Protein AF-A0A830V5U2-F1 (afdb_monomer_lite)

pLDDT: mean 83.31, std 11.03, range [55.38, 94.19]

Organism: Escherichia coli (NCBI:txid562)

Radius of gyration: 13.29 Å; chains: 1; bounding box: 31×22×39 Å

Secondary structure (DSSP, 8-state):
-EEEEETTEEEEEEEETTEEEEEEEEEEEPTT-S-EEEEEEEEEEE-HHHHHH--TTSSS--HHHHHHHHHHHHHHT-

Structure (mmCIF, N/CA/C/O backbone):
data_AF-A0A830V5U2-F1
#
_entry.id   AF-A0A830V5U2-F1
#
loop_
_atom_site.group_PDB
_atom_site.id
_atom_site.type_symbol
_atom_site.label_atom_id
_atom_site.label_alt_id
_atom_site.label_comp_id
_atom_site.label_asym_id
_atom_site.label_entity_id
_atom_site.label_seq_id
_atom_site.pdbx_PDB_ins_code
_atom_site.Cartn_x
_atom_site.Cartn_y
_atom_site.Cartn_z
_atom_site.occupancy
_atom_site.B_iso_or_equiv
_atom_site.auth_seq_id
_atom_site.auth_comp_id
_atom_site.auth_asym_id
_atom_site.auth_atom_id
_atom_site.pdbx_PDB_model_num
ATOM 1 N N . MET A 1 1 ? 3.650 11.984 6.322 1.00 85.56 1 MET A N 1
ATOM 2 C CA . MET A 1 1 ? 3.849 11.416 4.969 1.00 85.56 1 MET A CA 1
ATOM 3 C C . MET A 1 1 ? 5.052 10.490 5.028 1.00 85.56 1 MET A C 1
ATOM 5 O O . MET A 1 1 ? 6.071 10.906 5.559 1.00 85.56 1 MET A O 1
ATOM 9 N N . MET A 1 2 ? 4.924 9.263 4.532 1.00 92.44 2 MET A N 1
ATOM 10 C CA . MET A 1 2 ? 5.963 8.238 4.447 1.00 92.44 2 MET A CA 1
ATOM 11 C C . MET A 1 2 ? 6.322 7.960 2.992 1.00 92.44 2 MET A C 1
ATOM 13 O O . MET A 1 2 ? 5.463 8.028 2.111 1.00 92.44 2 MET A O 1
ATOM 17 N N . VAL A 1 3 ? 7.593 7.635 2.759 1.00 93.00 3 VAL A N 1
ATOM 18 C CA . VAL A 1 3 ? 8.127 7.290 1.441 1.00 93.00 3 VAL A CA 1
ATOM 19 C C . VAL A 1 3 ? 8.982 6.035 1.572 1.00 93.00 3 VAL A C 1
ATOM 21 O O . VAL A 1 3 ? 9.858 5.983 2.432 1.00 93.00 3 VAL A O 1
ATOM 24 N N . ARG A 1 4 ? 8.754 5.036 0.718 1.00 91.44 4 ARG A N 1
ATOM 25 C CA . ARG A 1 4 ? 9.585 3.828 0.615 1.00 91.44 4 ARG A CA 1
ATOM 26 C C . ARG A 1 4 ? 10.017 3.598 -0.823 1.00 91.44 4 ARG A C 1
ATOM 28 O O . ARG A 1 4 ? 9.284 3.918 -1.747 1.00 91.44 4 ARG A O 1
ATOM 35 N N . SER A 1 5 ? 11.203 3.033 -1.008 1.00 89.62 5 SER A N 1
ATOM 36 C CA . SER A 1 5 ? 11.695 2.606 -2.321 1.00 89.62 5 SER A CA 1
ATOM 37 C C . SER A 1 5 ? 11.832 1.091 -2.328 1.00 89.62 5 SER A C 1
ATOM 39 O O . SER A 1 5 ? 12.351 0.522 -1.369 1.00 89.62 5 SER A O 1
ATOM 41 N N . HIS A 1 6 ? 11.371 0.441 -3.391 1.00 87.81 6 HIS A N 1
ATOM 42 C CA . HIS A 1 6 ? 11.526 -0.996 -3.582 1.00 87.81 6 HIS A CA 1
ATOM 43 C C . HIS A 1 6 ? 11.697 -1.301 -5.072 1.00 87.81 6 HIS A C 1
ATOM 45 O O . HIS A 1 6 ? 10.773 -1.103 -5.864 1.00 87.81 6 HIS A O 1
ATOM 51 N N . GLY A 1 7 ? 12.889 -1.771 -5.449 1.00 86.50 7 GLY A N 1
ATOM 52 C CA . GLY A 1 7 ? 13.264 -1.963 -6.850 1.00 86.50 7 GLY A CA 1
ATOM 53 C C . GLY A 1 7 ? 13.215 -0.647 -7.630 1.00 86.50 7 GLY A C 1
ATOM 54 O O . GLY A 1 7 ? 13.775 0.361 -7.200 1.00 86.50 7 GLY A O 1
ATOM 55 N N . GLU A 1 8 ? 12.517 -0.657 -8.762 1.00 87.56 8 GLU A N 1
ATOM 56 C CA . GLU A 1 8 ? 12.266 0.527 -9.590 1.00 87.56 8 GLU A CA 1
ATOM 57 C C . GLU A 1 8 ? 11.091 1.387 -9.104 1.00 87.56 8 GLU A C 1
ATOM 59 O O . GLU A 1 8 ? 10.816 2.423 -9.695 1.00 87.56 8 GLU A O 1
ATOM 64 N N . PHE A 1 9 ? 10.404 1.011 -8.021 1.00 89.75 9 PHE A N 1
ATOM 65 C CA . PHE A 1 9 ? 9.219 1.725 -7.547 1.00 89.75 9 PHE A CA 1
ATOM 66 C C . PHE A 1 9 ? 9.482 2.552 -6.285 1.00 89.75 9 PHE A C 1
ATOM 68 O O . PHE A 1 9 ? 10.246 2.167 -5.396 1.00 89.75 9 PHE A O 1
ATOM 75 N N . ILE A 1 10 ? 8.780 3.679 -6.185 1.00 91.69 10 ILE A N 1
ATOM 76 C CA . ILE A 1 10 ? 8.695 4.539 -5.008 1.00 91.69 10 ILE A CA 1
ATOM 77 C C . ILE A 1 10 ? 7.237 4.602 -4.550 1.00 91.69 10 ILE A C 1
ATOM 79 O O . ILE A 1 10 ? 6.332 4.899 -5.326 1.00 91.69 10 ILE A O 1
ATOM 83 N N . TYR A 1 11 ? 7.027 4.340 -3.270 1.00 93.12 11 TYR A N 1
ATOM 84 C CA . TYR A 1 11 ? 5.745 4.227 -2.595 1.00 93.12 11 TYR A CA 1
ATOM 85 C C . TYR A 1 11 ? 5.589 5.424 -1.671 1.00 93.12 11 TYR A C 1
ATOM 87 O O . TYR A 1 11 ? 6.443 5.668 -0.821 1.00 93.12 11 TYR A O 1
ATOM 95 N N . TYR A 1 12 ? 4.498 6.157 -1.818 1.00 94.00 12 TYR A N 1
ATOM 96 C CA . TYR A 1 12 ? 4.141 7.289 -0.979 1.00 94.00 12 TYR A CA 1
ATOM 97 C C . TYR A 1 12 ? 2.881 6.939 -0.203 1.00 94.00 12 TYR A C 1
ATOM 99 O O . TYR A 1 12 ? 1.919 6.442 -0.783 1.00 94.00 12 TYR A O 1
ATOM 107 N N . LEU A 1 13 ? 2.873 7.234 1.093 1.00 94.19 13 LEU A N 1
ATOM 108 C CA . LEU A 1 13 ? 1.697 7.099 1.944 1.00 94.19 13 LEU A CA 1
ATOM 109 C C . LEU A 1 13 ? 1.537 8.363 2.784 1.00 94.19 13 LEU A C 1
ATOM 111 O O . LEU A 1 13 ? 2.477 8.826 3.429 1.00 94.19 13 LEU A O 1
ATOM 115 N N . HIS A 1 14 ? 0.347 8.938 2.824 1.00 94.12 14 HIS A N 1
ATOM 116 C CA . HIS A 1 14 ? 0.020 9.940 3.832 1.00 94.12 14 HIS A CA 1
ATOM 117 C C . HIS A 1 14 ? -1.396 9.738 4.342 1.00 94.12 14 HIS A C 1
ATOM 119 O O . HIS A 1 14 ? -2.224 9.151 3.656 1.00 94.12 14 HIS A O 1
ATOM 125 N N . GLN A 1 15 ? -1.655 10.208 5.556 1.00 92.75 15 GLN A N 1
ATOM 126 C CA . GLN A 1 15 ? -2.963 10.135 6.183 1.00 92.75 15 GLN A CA 1
ATOM 127 C C . GLN A 1 15 ? -3.497 11.551 6.368 1.00 92.75 15 GLN A C 1
ATOM 129 O O . GLN A 1 15 ? -2.755 12.458 6.754 1.00 92.75 15 GLN A O 1
ATOM 134 N N . GLN A 1 16 ? -4.772 11.735 6.050 1.00 90.94 16 GLN A N 1
ATOM 135 C CA . GLN A 1 16 ? -5.499 12.970 6.289 1.00 90.94 16 GLN A CA 1
ATOM 136 C C . GLN A 1 16 ? -6.916 12.612 6.732 1.00 90.94 16 GLN A C 1
ATOM 138 O O . GLN A 1 16 ? -7.635 11.899 6.034 1.00 90.94 16 GLN A O 1
ATOM 143 N N . SER A 1 17 ? -7.312 13.097 7.910 1.00 89.19 17 SER A N 1
ATOM 144 C CA . SER A 1 17 ? -8.669 12.932 8.453 1.00 89.19 17 SER A CA 1
ATOM 145 C C . SER A 1 17 ? -9.167 11.476 8.489 1.00 89.19 17 SER A C 1
ATOM 147 O O . SER A 1 17 ? -10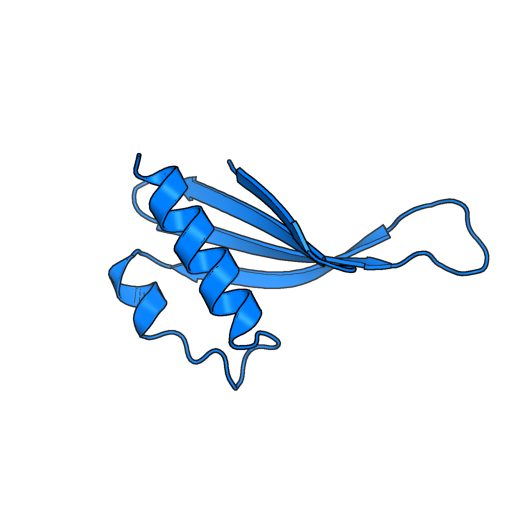.308 11.200 8.131 1.00 89.19 17 SER A O 1
ATOM 149 N N . GLY A 1 18 ? -8.313 10.527 8.890 1.00 87.06 18 GLY A N 1
ATOM 150 C CA . GLY A 1 18 ? -8.679 9.105 8.986 1.00 87.06 18 GLY A CA 1
ATOM 151 C C . GLY A 1 18 ? -8.587 8.326 7.671 1.00 87.06 18 GLY A C 1
ATOM 152 O O . GLY A 1 18 ? -8.810 7.118 7.672 1.00 87.06 18 GLY A O 1
ATOM 153 N N . ARG A 1 19 ? -8.238 8.982 6.558 1.00 92.69 19 ARG A N 1
ATOM 154 C CA . ARG A 1 19 ? -8.081 8.345 5.247 1.00 92.69 19 ARG A CA 1
ATOM 155 C C . ARG A 1 19 ? -6.612 8.314 4.841 1.00 92.69 19 ARG A C 1
ATOM 157 O O . ARG A 1 19 ? -5.921 9.328 4.927 1.00 92.69 19 ARG A O 1
ATOM 164 N N . TYR A 1 20 ? -6.147 7.152 4.405 1.00 93.88 20 TYR A N 1
ATOM 165 C CA . TYR A 1 20 ? -4.834 6.958 3.813 1.00 93.88 20 TYR A CA 1
ATOM 166 C C . TYR A 1 20 ? -4.894 7.223 2.315 1.00 93.88 20 TYR A C 1
ATOM 168 O O . TYR A 1 20 ? -5.834 6.825 1.630 1.00 93.88 20 TYR A O 1
ATOM 176 N N . PHE A 1 21 ? -3.858 7.876 1.814 1.00 93.12 21 PHE A N 1
ATOM 177 C CA . PHE A 1 21 ? -3.639 8.185 0.415 1.00 93.12 21 PHE A CA 1
ATOM 178 C C . PHE A 1 21 ? -2.304 7.583 0.014 1.00 93.12 21 PHE A C 1
ATOM 180 O O . PHE A 1 21 ? -1.239 8.002 0.482 1.00 93.12 21 PHE A O 1
ATOM 187 N N . PHE A 1 22 ? -2.391 6.574 -0.836 1.00 92.19 22 PHE A N 1
ATOM 188 C CA . PHE A 1 22 ? -1.273 5.804 -1.331 1.00 92.19 22 PHE A CA 1
ATOM 189 C C . PHE A 1 22 ? -0.987 6.151 -2.789 1.00 92.19 22 PHE A C 1
ATOM 191 O O . PHE A 1 22 ? -1.907 6.277 -3.596 1.00 92.19 22 PHE A O 1
ATOM 198 N N . CYS A 1 23 ? 0.292 6.255 -3.138 1.00 91.88 23 CYS A N 1
ATOM 199 C CA . CYS A 1 23 ? 0.736 6.428 -4.512 1.00 91.88 23 CYS A CA 1
ATOM 200 C C . CYS A 1 23 ? 1.971 5.564 -4.785 1.00 91.88 23 CYS A C 1
ATOM 202 O O . CYS A 1 23 ? 2.996 5.709 -4.120 1.00 91.88 23 CYS A O 1
ATOM 204 N N . LYS A 1 24 ? 1.884 4.693 -5.788 1.00 91.75 24 LYS A N 1
ATOM 205 C CA . LYS A 1 24 ? 3.000 3.937 -6.359 1.00 91.75 24 LYS A CA 1
ATOM 206 C C . LYS A 1 24 ? 3.490 4.667 -7.600 1.00 91.75 24 LYS A C 1
ATOM 208 O O . LYS A 1 24 ? 2.715 4.917 -8.525 1.00 91.75 24 LYS A O 1
ATOM 213 N N . LYS A 1 25 ? 4.779 4.983 -7.639 1.00 91.56 25 LYS A N 1
ATOM 214 C CA . LYS A 1 25 ? 5.441 5.592 -8.793 1.00 91.56 25 LYS A CA 1
ATOM 215 C C . LYS A 1 25 ? 6.582 4.714 -9.281 1.00 91.56 25 LYS A C 1
ATOM 217 O O . LYS A 1 25 ? 7.329 4.189 -8.469 1.00 91.56 25 LYS A O 1
ATOM 222 N N . GLU A 1 26 ? 6.740 4.577 -10.587 1.00 88.75 26 GLU A N 1
ATOM 223 C CA . GLU A 1 26 ? 7.892 3.937 -11.221 1.00 88.75 26 GLU A CA 1
ATOM 224 C C . GLU A 1 26 ? 8.971 4.994 -11.469 1.00 88.75 26 GLU A C 1
ATOM 226 O O . GLU A 1 26 ? 8.711 6.054 -12.045 1.00 88.75 26 GLU A O 1
ATOM 231 N N . ASN A 1 27 ? 10.186 4.715 -11.020 1.00 81.19 27 ASN A N 1
ATOM 232 C CA . ASN A 1 27 ? 11.380 5.492 -11.291 1.00 81.19 27 ASN A CA 1
ATOM 233 C C . ASN A 1 27 ? 12.038 4.957 -12.563 1.00 81.19 27 ASN A C 1
ATOM 235 O O . ASN A 1 27 ? 12.958 4.138 -12.521 1.00 81.19 27 ASN A O 1
ATOM 239 N N . LYS A 1 28 ? 11.540 5.422 -13.710 1.00 71.00 28 LYS A N 1
ATOM 240 C CA . LYS A 1 28 ? 12.063 5.019 -15.012 1.00 71.00 28 LYS A CA 1
ATOM 241 C C . LYS A 1 28 ? 13.173 5.977 -15.436 1.00 71.00 28 LYS A C 1
ATOM 243 O O . LYS A 1 28 ? 12.935 7.167 -15.669 1.00 71.00 28 LYS A O 1
ATOM 248 N N . LYS A 1 29 ? 14.388 5.454 -15.599 1.00 62.75 29 LYS A N 1
ATOM 249 C CA . LYS A 1 29 ? 15.441 6.150 -16.348 1.00 62.75 29 LYS A CA 1
ATOM 250 C C . LYS A 1 29 ? 15.107 6.041 -17.833 1.00 62.75 29 LYS A C 1
ATOM 252 O O . LYS A 1 29 ? 14.951 4.938 -18.345 1.00 62.75 29 LYS A O 1
ATOM 257 N N . ARG A 1 30 ? 14.973 7.167 -18.542 1.00 56.25 30 ARG A N 1
ATOM 258 C CA . ARG A 1 30 ? 1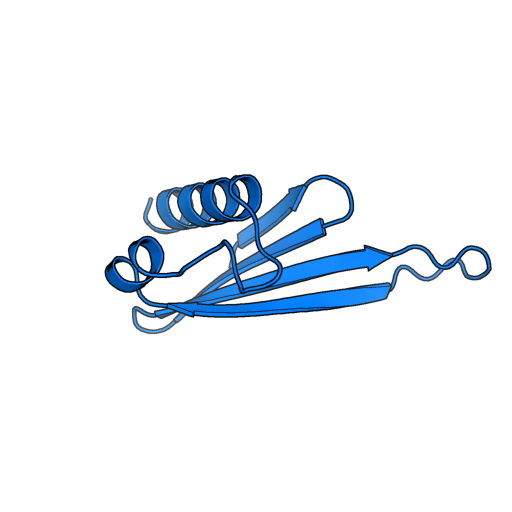5.010 7.126 -20.012 1.00 56.25 30 ARG A CA 1
ATOM 259 C C . ARG A 1 30 ? 16.467 6.961 -20.424 1.00 56.25 30 ARG A C 1
ATOM 261 O O . ARG A 1 30 ? 17.266 7.837 -20.114 1.00 56.25 30 ARG A O 1
ATOM 268 N N . ASP A 1 31 ? 16.765 5.914 -21.188 1.00 60.56 31 ASP A N 1
ATOM 269 C CA . ASP A 1 31 ? 18.086 5.571 -21.750 1.00 60.56 31 ASP A CA 1
ATOM 270 C C . ASP A 1 31 ? 18.848 6.718 -22.457 1.00 60.56 31 ASP A C 1
ATOM 272 O O . ASP A 1 31 ? 20.029 6.578 -22.747 1.00 60.56 31 ASP A O 1
ATOM 276 N N . ALA A 1 32 ? 18.220 7.872 -22.719 1.00 55.59 32 ALA A N 1
ATOM 277 C CA . ALA A 1 32 ? 18.827 9.003 -23.427 1.00 55.59 32 ALA A CA 1
ATOM 278 C C . ALA A 1 32 ? 18.723 10.363 -22.701 1.00 55.59 32 ALA A C 1
ATOM 280 O O . ALA A 1 32 ? 18.982 11.408 -23.298 1.00 55.59 32 ALA A O 1
ATOM 281 N N . SER A 1 33 ? 18.305 10.416 -21.432 1.00 55.38 33 SER A N 1
ATOM 282 C CA . SER A 1 33 ? 18.284 11.672 -20.666 1.00 55.38 33 SER A CA 1
ATOM 283 C C . SER A 1 33 ? 18.569 11.429 -19.191 1.00 55.38 33 SER A C 1
ATOM 285 O O . SER A 1 33 ? 17.880 10.642 -18.555 1.00 55.38 33 SER A O 1
ATOM 287 N N . ASP A 1 34 ? 19.498 12.203 -18.626 1.00 56.38 34 ASP A N 1
ATOM 288 C CA . ASP A 1 34 ? 19.891 12.219 -17.202 1.00 56.38 34 ASP A CA 1
ATOM 289 C C . ASP A 1 34 ? 18.764 12.670 -16.236 1.00 56.38 34 ASP A C 1
ATOM 291 O O . ASP A 1 34 ? 18.987 13.035 -15.085 1.00 56.38 34 ASP A O 1
ATOM 295 N N . ARG A 1 35 ? 17.513 12.697 -16.704 1.00 56.47 35 ARG A N 1
ATOM 296 C CA . ARG A 1 35 ? 16.341 13.078 -15.918 1.00 56.47 35 ARG A CA 1
ATOM 297 C C . ARG A 1 35 ? 15.609 11.819 -15.474 1.00 56.47 35 ARG A C 1
ATOM 299 O O . ARG A 1 35 ? 15.014 11.123 -16.294 1.00 56.47 35 ARG A O 1
ATOM 306 N N . ASN A 1 36 ? 15.610 11.570 -14.166 1.00 61.03 36 ASN A N 1
ATOM 307 C CA . ASN A 1 36 ? 14.681 10.627 -13.551 1.00 61.03 36 ASN A CA 1
ATOM 308 C C . ASN A 1 36 ? 13.262 11.193 -13.662 1.00 61.03 36 ASN A C 1
ATOM 310 O O . ASN A 1 36 ? 12.990 12.291 -13.171 1.00 61.03 36 ASN A O 1
ATOM 314 N N . TYR A 1 37 ? 12.362 10.443 -14.294 1.00 67.31 37 TYR A N 1
ATOM 315 C CA . TYR A 1 37 ? 10.937 10.750 -14.300 1.00 67.31 37 TYR A CA 1
ATOM 316 C C . TYR A 1 37 ? 10.218 9.751 -13.396 1.00 67.31 37 TYR A C 1
ATOM 318 O O . TYR A 1 37 ? 10.350 8.542 -13.569 1.00 67.31 37 TYR A O 1
ATOM 326 N N . LEU A 1 38 ? 9.450 10.271 -12.437 1.00 76.50 38 LEU A N 1
ATOM 327 C CA . LEU A 1 38 ? 8.551 9.466 -11.617 1.00 76.50 38 LEU A CA 1
ATOM 328 C C . LEU A 1 38 ? 7.205 9.366 -12.327 1.00 76.50 38 LEU A C 1
ATOM 330 O O . LEU A 1 38 ? 6.469 10.352 -12.397 1.00 76.50 38 LEU A O 1
ATOM 334 N N . TYR A 1 39 ? 6.894 8.188 -12.858 1.00 81.88 39 TYR A N 1
ATOM 335 C CA . TYR A 1 39 ? 5.604 7.907 -13.475 1.00 81.88 39 TYR A CA 1
ATOM 336 C C . TYR A 1 39 ? 4.641 7.364 -12.424 1.00 81.88 39 TYR A C 1
A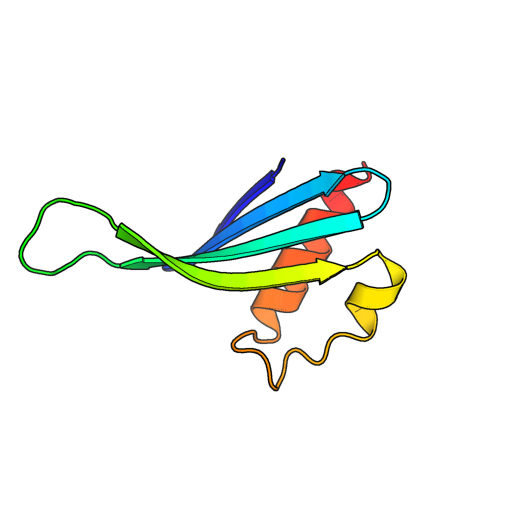TOM 338 O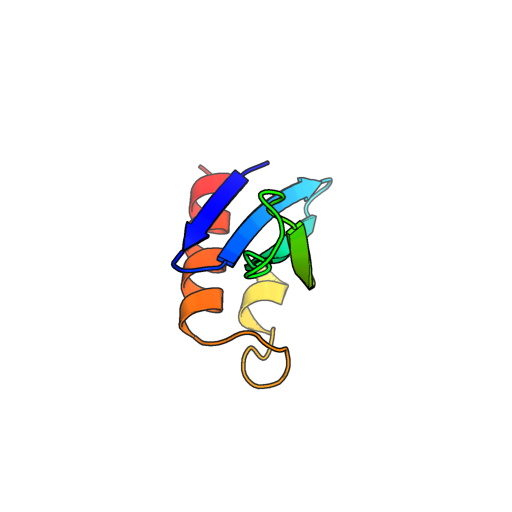 O . TYR A 1 39 ? 4.964 6.389 -11.754 1.00 81.88 39 TYR A O 1
ATOM 346 N N . THR A 1 40 ? 3.470 7.978 -12.259 1.00 83.75 40 THR A N 1
ATOM 347 C CA . THR A 1 40 ? 2.442 7.435 -11.365 1.00 83.75 40 THR A CA 1
ATOM 348 C C . THR A 1 40 ? 1.874 6.156 -11.969 1.00 83.75 40 THR A C 1
ATOM 350 O O . THR A 1 40 ? 1.215 6.205 -13.001 1.00 83.75 40 THR A O 1
ATOM 353 N N . VAL A 1 41 ? 2.136 5.027 -11.311 1.00 86.12 41 VAL A N 1
ATOM 354 C CA . VAL A 1 41 ? 1.602 3.709 -11.680 1.00 86.12 41 VAL A CA 1
ATOM 355 C C . VAL A 1 41 ? 0.203 3.560 -11.111 1.00 86.12 41 VAL A C 1
ATOM 357 O O . VAL A 1 41 ? -0.726 3.192 -11.820 1.00 86.12 41 VAL A O 1
ATOM 360 N N . ARG A 1 42 ? 0.045 3.869 -9.818 1.00 88.44 42 ARG A N 1
ATOM 361 C CA . ARG A 1 42 ? -1.228 3.690 -9.130 1.00 88.44 42 ARG A CA 1
ATOM 362 C C . ARG A 1 42 ? -1.415 4.672 -7.991 1.00 88.44 42 ARG A C 1
ATOM 364 O O . ARG A 1 42 ? -0.479 4.950 -7.246 1.00 88.44 42 ARG A O 1
ATOM 371 N N . GLU A 1 43 ? -2.646 5.132 -7.821 1.00 90.81 43 GLU A N 1
ATOM 372 C CA . GLU A 1 43 ? -3.095 5.905 -6.666 1.00 90.81 43 GLU A CA 1
ATOM 373 C C . GLU A 1 43 ? -4.306 5.218 -6.039 1.00 90.81 43 GLU A C 1
ATOM 375 O O . GLU A 1 43 ? -5.168 4.690 -6.743 1.00 90.81 43 GLU A O 1
ATOM 380 N N . LEU A 1 44 ? -4.351 5.195 -4.709 1.00 89.44 44 LEU A N 1
ATOM 381 C CA . LEU A 1 44 ? -5.448 4.627 -3.936 1.00 89.44 44 LEU A CA 1
ATOM 382 C C . LEU A 1 44 ? -5.747 5.531 -2.746 1.00 89.44 44 LEU A C 1
ATOM 384 O O . LEU A 1 44 ? -4.838 6.105 -2.146 1.00 89.44 44 LEU A O 1
ATOM 388 N N . SER A 1 45 ? -7.019 5.610 -2.365 1.00 90.50 45 SER A N 1
ATOM 389 C CA . SER A 1 45 ? -7.400 6.166 -1.070 1.00 90.50 45 SER A CA 1
ATOM 390 C C . SER A 1 45 ? -8.268 5.172 -0.323 1.00 90.50 45 SER A C 1
ATOM 392 O O . SER A 1 45 ? -9.256 4.686 -0.875 1.00 90.50 45 SER A O 1
ATOM 394 N N . PHE A 1 46 ? -7.894 4.872 0.911 1.00 90.81 46 PHE A N 1
ATOM 395 C CA . PHE A 1 46 ? -8.544 3.850 1.719 1.00 90.81 46 PHE A CA 1
ATOM 396 C C . PHE A 1 46 ? -8.476 4.214 3.200 1.00 90.81 46 PHE A C 1
ATOM 398 O O . PHE A 1 46 ? -7.568 4.914 3.643 1.00 90.81 46 PHE A O 1
ATOM 405 N N . ASN A 1 47 ? -9.433 3.752 3.988 1.00 90.00 47 ASN A N 1
ATOM 406 C CA . ASN A 1 47 ? -9.262 3.623 5.432 1.00 90.00 47 ASN A CA 1
ATOM 407 C C . ASN A 1 47 ? -8.644 2.251 5.772 1.00 90.00 47 ASN A C 1
ATOM 409 O O . ASN A 1 47 ? -8.420 1.412 4.899 1.00 90.00 47 ASN A O 1
ATOM 413 N N . LYS A 1 48 ? -8.308 2.037 7.046 1.00 83.94 48 LYS A N 1
ATOM 414 C CA . LYS A 1 48 ? -7.617 0.818 7.482 1.00 83.94 48 LYS A CA 1
ATOM 415 C C . LYS A 1 48 ? -8.420 -0.452 7.180 1.00 83.94 48 LYS A C 1
ATOM 417 O O . LYS A 1 48 ? -7.841 -1.426 6.710 1.00 83.94 48 LYS A O 1
ATOM 422 N N . ASP A 1 49 ? -9.732 -0.417 7.395 1.00 86.19 49 ASP A N 1
ATOM 423 C CA . ASP A 1 49 ? -10.633 -1.541 7.123 1.00 86.19 49 ASP A CA 1
ATOM 424 C C . ASP A 1 49 ? -10.761 -1.834 5.617 1.00 86.19 49 ASP A C 1
ATOM 426 O O . ASP A 1 49 ? -10.789 -2.991 5.201 1.00 86.19 49 ASP A O 1
ATOM 430 N N . GLU A 1 50 ? -10.766 -0.795 4.775 1.00 87.31 50 GLU A N 1
ATOM 431 C CA . GLU A 1 50 ? -10.807 -0.919 3.314 1.00 87.31 50 GLU A CA 1
ATOM 432 C C . GLU A 1 50 ? -9.547 -1.592 2.753 1.00 87.31 50 GLU A C 1
ATOM 434 O O . GLU A 1 50 ? -9.644 -2.306 1.759 1.00 87.31 50 GLU A O 1
ATOM 439 N N . LEU A 1 51 ? -8.377 -1.427 3.383 1.00 85.44 51 LEU A N 1
ATOM 440 C CA . LEU A 1 51 ? -7.112 -1.984 2.882 1.00 85.44 51 LEU A CA 1
ATOM 441 C C . LEU A 1 51 ? -7.153 -3.509 2.701 1.00 85.44 51 LEU A C 1
ATOM 443 O O . LEU A 1 51 ? -6.536 -4.048 1.779 1.00 85.44 51 LEU A O 1
ATOM 447 N N . GLU A 1 52 ? -7.853 -4.224 3.581 1.00 82.19 52 GLU A N 1
ATOM 448 C CA . GLU A 1 52 ? -7.962 -5.683 3.495 1.00 82.19 52 GLU A CA 1
ATOM 449 C C . GLU A 1 52 ? -8.888 -6.137 2.363 1.00 82.19 52 GLU A C 1
ATOM 451 O O . GLU A 1 52 ? -8.692 -7.231 1.829 1.00 82.19 52 GLU A O 1
ATOM 456 N N . LEU A 1 53 ? -9.832 -5.273 1.976 1.00 83.31 53 LEU A N 1
ATOM 457 C CA . LEU A 1 53 ? -10.843 -5.499 0.943 1.00 83.31 53 LEU A CA 1
ATOM 458 C C . LEU A 1 53 ? -10.363 -5.142 -0.467 1.00 83.31 53 LEU A C 1
ATOM 460 O O . LEU A 1 53 ? -11.017 -5.516 -1.439 1.00 83.31 53 LEU A O 1
ATOM 464 N N . ILE A 1 54 ? -9.246 -4.420 -0.595 1.00 81.00 54 ILE A N 1
ATOM 465 C CA . ILE A 1 54 ? -8.667 -4.099 -1.901 1.00 81.00 54 ILE A CA 1
ATOM 466 C C . ILE A 1 54 ? -8.205 -5.397 -2.564 1.00 81.00 54 ILE A C 1
ATOM 468 O O . ILE A 1 54 ? -7.382 -6.139 -2.012 1.00 81.00 54 ILE A O 1
ATOM 472 N N . ASP A 1 55 ? -8.719 -5.651 -3.767 1.00 78.12 55 ASP A N 1
ATOM 473 C CA . ASP A 1 55 ? -8.219 -6.722 -4.615 1.00 78.12 55 ASP A CA 1
ATOM 474 C C . ASP A 1 55 ? -6.944 -6.251 -5.313 1.00 78.12 55 ASP A C 1
ATOM 476 O O . ASP A 1 55 ? -6.949 -5.469 -6.261 1.00 78.12 55 ASP A O 1
ATOM 480 N N . PHE A 1 56 ? -5.812 -6.724 -4.803 1.00 74.38 56 PHE A N 1
ATOM 481 C CA . PHE A 1 56 ? -4.501 -6.405 -5.359 1.00 74.38 56 PHE A CA 1
ATOM 482 C C . PHE A 1 56 ? -4.224 -7.172 -6.654 1.00 74.38 56 PHE A C 1
ATOM 484 O O . PHE A 1 56 ? -3.175 -6.967 -7.238 1.00 74.38 56 PHE A O 1
ATOM 491 N N . SER A 1 57 ? -5.116 -8.052 -7.109 1.00 69.38 57 SER A N 1
ATOM 492 C CA . SER A 1 57 ? -4.909 -8.880 -8.300 1.00 69.38 57 SER A CA 1
ATOM 493 C C . SER A 1 57 ? -5.302 -8.149 -9.587 1.00 69.38 57 SER A C 1
ATOM 495 O O . SER A 1 57 ? -4.827 -8.512 -10.661 1.00 69.38 57 SER A O 1
ATOM 497 N N . THR A 1 58 ? -6.160 -7.126 -9.494 1.00 64.88 58 THR A N 1
ATOM 498 C CA . THR A 1 58 ? -6.730 -6.417 -10.654 1.00 64.88 58 THR A CA 1
ATOM 499 C C . THR A 1 58 ? -6.212 -4.992 -10.859 1.00 64.88 58 THR A C 1
ATOM 501 O O . THR A 1 58 ? -6.550 -4.375 -11.863 1.00 64.88 58 THR A O 1
ATOM 504 N N . ASP A 1 59 ? -5.400 -4.457 -9.941 1.00 64.12 59 ASP A N 1
ATOM 505 C CA . ASP A 1 59 ? -5.132 -3.010 -9.839 1.00 64.12 59 ASP A CA 1
ATOM 506 C C . ASP A 1 59 ? -3.671 -2.576 -10.072 1.00 64.12 59 ASP A C 1
ATOM 508 O O . ASP A 1 59 ? -3.221 -1.588 -9.490 1.00 64.12 59 ASP A O 1
ATOM 512 N N . ASP A 1 60 ? -2.912 -3.285 -10.920 1.00 71.56 60 ASP A N 1
ATOM 513 C CA . ASP A 1 60 ? -1.468 -3.027 -11.165 1.00 71.56 60 ASP A CA 1
ATOM 514 C C . ASP A 1 60 ? -0.615 -3.041 -9.877 1.00 71.56 60 ASP A C 1
ATOM 516 O O . ASP A 1 60 ? 0.502 -2.506 -9.784 1.00 71.56 60 ASP A O 1
ATOM 520 N N . LEU A 1 61 ? -1.164 -3.690 -8.856 1.00 78.88 61 LEU A N 1
ATOM 521 C CA . LEU A 1 61 ? -0.504 -4.013 -7.613 1.00 78.88 61 LEU A CA 1
ATOM 522 C C . LEU A 1 61 ? -0.305 -5.526 -7.556 1.00 78.88 61 LEU A C 1
ATOM 524 O O . LEU A 1 61 ? -0.844 -6.284 -8.354 1.00 78.88 61 LEU A O 1
ATOM 528 N N . ASN A 1 62 ? 0.544 -5.978 -6.653 1.00 81.88 62 ASN A N 1
ATOM 529 C CA . ASN A 1 62 ? 0.791 -7.388 -6.414 1.00 81.88 62 ASN A CA 1
ATOM 530 C C . ASN A 1 62 ? 0.865 -7.655 -4.905 1.00 81.88 62 ASN A C 1
ATOM 532 O O . ASN A 1 62 ? 0.730 -6.751 -4.076 1.00 81.88 62 ASN A O 1
ATOM 536 N N . ALA A 1 63 ? 1.084 -8.916 -4.530 1.00 83.94 63 ALA A N 1
ATOM 537 C CA . ALA A 1 63 ? 1.183 -9.305 -3.125 1.00 83.94 63 ALA A CA 1
ATOM 538 C C . ALA A 1 63 ? 2.289 -8.539 -2.369 1.00 83.94 63 ALA A C 1
ATOM 540 O O . ALA A 1 63 ? 2.081 -8.149 -1.224 1.00 83.94 63 ALA A O 1
ATOM 541 N N . ASN A 1 64 ? 3.418 -8.249 -3.019 1.00 86.94 64 ASN A N 1
ATOM 542 C CA . ASN A 1 64 ? 4.515 -7.489 -2.420 1.00 86.94 64 ASN A CA 1
ATOM 543 C C . ASN A 1 64 ? 4.137 -6.012 -2.215 1.00 86.94 64 ASN A C 1
ATOM 545 O O . ASN A 1 64 ? 4.421 -5.445 -1.163 1.00 86.94 64 ASN A O 1
ATOM 549 N N . ASP A 1 65 ? 3.419 -5.400 -3.163 1.00 87.69 65 ASP A N 1
ATOM 550 C CA . ASP A 1 65 ? 2.864 -4.054 -2.979 1.00 87.69 65 ASP A CA 1
ATOM 551 C C . ASP A 1 65 ? 1.929 -4.010 -1.759 1.00 87.69 65 ASP A C 1
ATOM 553 O O . ASP A 1 65 ? 2.021 -3.090 -0.944 1.00 87.69 65 ASP A O 1
ATOM 557 N N . LYS A 1 66 ? 1.072 -5.029 -1.590 1.00 87.62 66 LYS A N 1
ATOM 558 C CA . LYS A 1 66 ? 0.182 -5.152 -0.423 1.00 87.62 66 LYS A CA 1
ATOM 559 C C . LYS A 1 66 ? 0.971 -5.198 0.884 1.00 87.62 66 LYS A C 1
ATOM 561 O O . LYS A 1 66 ? 0.608 -4.499 1.829 1.0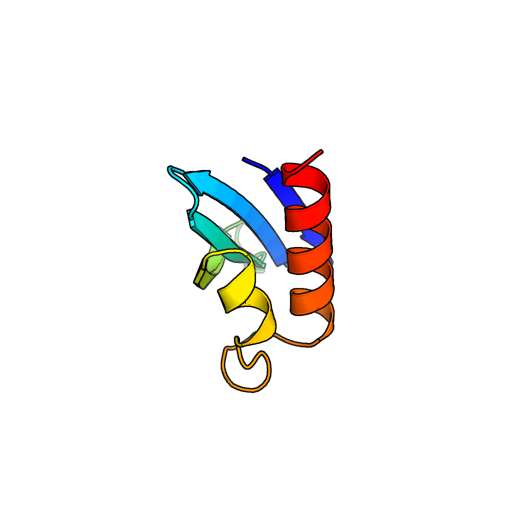0 87.62 66 LYS A O 1
ATOM 566 N N . GLU A 1 67 ? 2.041 -5.988 0.950 1.00 89.81 67 GLU A N 1
ATOM 567 C CA . GLU A 1 67 ? 2.894 -6.067 2.142 1.00 89.81 67 GLU A CA 1
ATOM 568 C C . GLU A 1 67 ? 3.608 -4.742 2.437 1.00 89.81 67 GLU A C 1
ATOM 570 O O . GLU A 1 67 ? 3.643 -4.310 3.592 1.00 89.81 67 GLU A O 1
ATOM 575 N N . ILE A 1 68 ? 4.102 -4.045 1.407 1.00 91.12 68 ILE A N 1
ATOM 576 C CA . ILE A 1 68 ? 4.711 -2.717 1.557 1.00 91.12 68 ILE A CA 1
ATOM 577 C C . ILE A 1 68 ? 3.690 -1.724 2.117 1.00 91.12 68 ILE A C 1
ATOM 579 O O . ILE A 1 68 ? 3.989 -1.038 3.094 1.00 91.12 68 ILE A O 1
ATOM 583 N N . ILE A 1 69 ? 2.483 -1.666 1.548 1.00 90.12 69 ILE A N 1
ATOM 584 C CA . ILE A 1 69 ? 1.424 -0.755 2.000 1.00 90.12 69 ILE A CA 1
ATOM 585 C C . ILE A 1 69 ? 1.017 -1.074 3.439 1.00 90.12 69 ILE A C 1
ATOM 587 O O . ILE A 1 6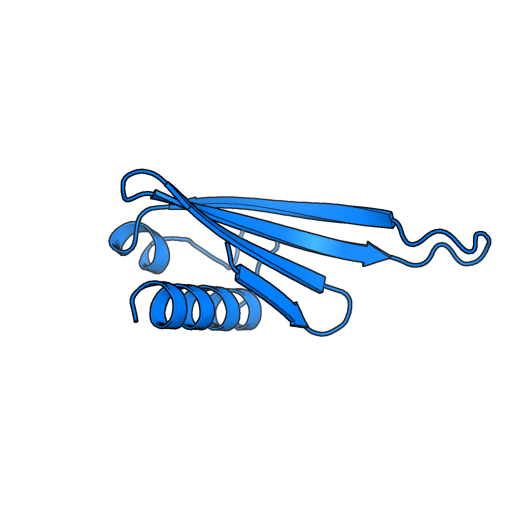9 ? 0.950 -0.161 4.260 1.00 90.12 69 ILE A O 1
ATOM 591 N N . LYS A 1 70 ? 0.802 -2.355 3.772 1.00 90.12 70 LYS A N 1
ATOM 592 C CA . LYS A 1 70 ? 0.480 -2.791 5.140 1.00 90.12 70 LYS A CA 1
ATOM 593 C C . LYS A 1 70 ? 1.570 -2.388 6.131 1.00 90.12 70 LYS A C 1
ATOM 595 O O . LYS A 1 70 ? 1.254 -1.825 7.174 1.00 90.12 70 LYS A O 1
ATOM 600 N N . SER A 1 71 ? 2.839 -2.619 5.792 1.00 92.38 71 SER A N 1
ATOM 601 C CA . SER A 1 71 ? 3.966 -2.221 6.638 1.00 92.38 71 SER A CA 1
ATOM 602 C C . SER A 1 71 ? 4.033 -0.705 6.823 1.00 92.38 71 SER A C 1
ATOM 604 O O . SER A 1 71 ? 4.277 -0.257 7.937 1.00 92.38 71 SER A O 1
ATOM 606 N N . MET A 1 72 ? 3.794 0.080 5.768 1.00 93.19 72 MET A N 1
ATOM 607 C CA . MET A 1 72 ? 3.779 1.542 5.870 1.00 93.19 72 MET A CA 1
ATOM 608 C C . MET A 1 72 ? 2.618 2.045 6.733 1.00 93.19 72 MET A C 1
ATOM 610 O O . MET A 1 72 ? 2.804 2.996 7.480 1.00 93.19 72 MET A O 1
ATOM 614 N N . VAL A 1 73 ? 1.435 1.428 6.650 1.00 90.94 73 VAL A N 1
ATOM 615 C CA . VAL A 1 73 ? 0.289 1.780 7.506 1.00 90.94 73 VAL A CA 1
ATOM 616 C C . VAL A 1 73 ? 0.572 1.445 8.973 1.00 90.94 73 VAL A C 1
ATOM 618 O O . VAL A 1 73 ? 0.345 2.302 9.820 1.00 90.94 73 VAL A O 1
ATOM 621 N N . ASP A 1 74 ? 1.118 0.258 9.275 1.00 90.38 74 ASP A N 1
ATOM 622 C CA . ASP A 1 74 ? 1.498 -0.130 10.650 1.00 90.38 74 ASP A CA 1
ATOM 623 C C . ASP A 1 74 ? 2.493 0.857 11.270 1.00 90.38 74 ASP A C 1
ATOM 625 O O . ASP A 1 74 ? 2.339 1.266 12.417 1.00 90.38 74 ASP A O 1
ATOM 629 N N . GLU A 1 75 ? 3.499 1.279 10.501 1.00 90.00 75 GLU A N 1
ATOM 630 C CA . GLU A 1 75 ? 4.459 2.279 10.964 1.00 90.00 75 GLU A CA 1
ATOM 631 C C . GLU A 1 75 ? 3.842 3.668 11.114 1.00 90.00 75 GLU A C 1
ATOM 633 O O . GLU A 1 75 ? 4.282 4.430 11.968 1.00 90.00 75 GLU A O 1
ATOM 638 N N . PHE A 1 76 ? 2.870 4.032 10.274 1.00 85.94 76 PHE A N 1
ATOM 639 C CA . PHE A 1 76 ? 2.233 5.347 10.335 1.00 85.94 76 PHE A CA 1
ATOM 640 C C . PHE A 1 76 ? 1.367 5.512 11.592 1.00 85.94 76 PHE A C 1
ATOM 642 O O . PHE A 1 76 ? 1.191 6.632 12.063 1.00 85.94 76 PHE A O 1
ATOM 649 N N . GLU A 1 77 ? 0.815 4.416 12.118 1.00 82.31 77 GLU A N 1
ATOM 650 C CA . GLU A 1 77 ? -0.015 4.403 13.332 1.00 82.31 77 GLU A CA 1
ATOM 651 C C . GLU A 1 77 ? 0.779 4.238 14.639 1.00 82.31 77 GLU A C 1
ATOM 653 O O . GLU A 1 77 ? 0.175 4.274 15.714 1.00 82.31 77 GLU A O 1
ATOM 658 N N . LYS A 1 78 ? 2.104 4.064 14.562 1.00 74.12 78 LYS A N 1
ATOM 659 C CA . LYS A 1 78 ? 3.011 4.075 15.721 1.00 74.12 78 LYS A CA 1
ATOM 660 C C . LYS A 1 78 ? 3.411 5.493 16.114 1.00 74.12 78 LYS A C 1
ATOM 662 O O . LYS A 1 78 ? 3.499 5.727 17.339 1.00 74.12 78 LYS A O 1
#

Sequence (78 aa):
MMVRSHGEFIYYLHQQSGRYFFCKKENKKRDASDRNYLYTVRELSFNKDELELIDFSTDDLNANDKEIIKSMVDEFEK

Foldseek 3Di:
DDWDDDDQWIWDWDDDPQKIKIWIWGQDDDPPDPDTDTHTQDIDIGGPVCLVVDDQPPRSHDPVNSVVVVVVVVVVVD